Protein AF-A0A1B2EG47-F1 (afdb_monomer_lite)

Radius of gyration: 30.42 Å; chains: 1; bounding box: 50×88×59 Å

Foldseek 3Di:
DDPVVVVVVVVVVVVVVVVVVVVVLVVLLVLLVVLVVVQVVQVVDPPGDSQNCCVPPPVDGPVSNVQSVCSNVVVDPPVNVVVVVVVVVVVVCVVCLQPQDVVRDGDDDDDCVVVVVVVVVVVVVVVVVVVVVVVVVVVDDPVNVVVVVVVCCVVPVPDD

Secondary structure (DSSP, 8-state):
--HHHHHHHHHHHHHHHHHHHHHHHHHHHHHHHHHHHHHHHHHHSTT--HHHHHHHHT---HHHHHHHHHHHTTSS-HHHHHHHHHHHHHHHHHHHHTSPPTT------TTSHHHHHHHHHHHHHHHHHHHHHHHHHHHS-HHHHHHHHHHHHHHH----

pLDDT: mean 78.64, std 13.53, range [44.97, 95.88]

Organism: NCBI:txid1882682

Structure (mmCIF, N/CA/C/O backbone):
data_AF-A0A1B2EG47-F1
#
_entry.id   AF-A0A1B2EG47-F1
#
loop_
_atom_site.group_PDB
_atom_site.id
_atom_site.type_symbol
_atom_site.label_atom_id
_atom_site.label_alt_id
_atom_site.label_comp_id
_atom_site.label_asym_id
_atom_site.label_entity_id
_atom_site.label_seq_id
_atom_site.pdbx_PDB_ins_code
_atom_site.Cartn_x
_atom_site.Cartn_y
_atom_site.Cartn_z
_atom_site.occupancy
_atom_site.B_iso_or_equiv
_atom_site.auth_seq_id
_atom_site.auth_comp_id
_atom_site.auth_asym_id
_atom_site.auth_atom_id
_atom_site.pdbx_PDB_model_num
ATOM 1 N N . MET A 1 1 ? 21.641 -18.338 -28.704 1.00 59.97 1 MET A N 1
ATOM 2 C CA . MET A 1 1 ? 20.737 -17.198 -28.963 1.00 59.97 1 MET A CA 1
ATOM 3 C C . MET A 1 1 ? 21.596 -16.043 -29.471 1.00 59.97 1 MET A C 1
ATOM 5 O O . MET A 1 1 ? 22.591 -15.768 -28.809 1.00 59.97 1 MET A O 1
ATOM 9 N N . PRO A 1 2 ? 21.313 -15.434 -30.635 1.00 81.94 2 PRO A N 1
ATOM 10 C CA . PRO A 1 2 ? 22.068 -14.284 -31.141 1.00 81.94 2 PRO A CA 1
ATOM 11 C C . PRO A 1 2 ? 21.954 -13.071 -30.206 1.00 81.94 2 PRO A C 1
ATOM 13 O O . PRO A 1 2 ? 20.932 -12.904 -29.538 1.00 81.94 2 PRO A O 1
ATOM 16 N N . LEU A 1 3 ? 22.977 -12.210 -30.176 1.00 74.75 3 LEU A N 1
ATOM 17 C CA . LEU A 1 3 ? 23.024 -11.031 -29.294 1.00 74.75 3 LEU A CA 1
ATOM 18 C C . LEU A 1 3 ? 21.819 -10.095 -29.487 1.00 74.75 3 LEU A C 1
ATOM 20 O O . LEU A 1 3 ? 21.262 -9.590 -28.515 1.00 74.75 3 LEU A O 1
ATOM 24 N N . GLU A 1 4 ? 21.363 -9.930 -30.726 1.00 84.81 4 GLU A N 1
ATOM 25 C CA . GLU A 1 4 ? 20.187 -9.122 -31.073 1.00 84.81 4 GLU A CA 1
ATOM 26 C C . GLU A 1 4 ? 18.900 -9.663 -30.431 1.00 84.81 4 GLU A C 1
ATOM 28 O O . GLU A 1 4 ? 18.086 -8.902 -29.905 1.00 84.81 4 GLU A O 1
ATOM 33 N N . GLN A 1 5 ? 18.738 -10.990 -30.398 1.00 80.69 5 GLN A N 1
ATOM 34 C CA . GLN A 1 5 ? 17.578 -11.646 -29.793 1.00 80.69 5 GLN A CA 1
ATOM 35 C C . GLN A 1 5 ? 17.585 -11.503 -28.263 1.00 80.69 5 GLN A C 1
ATOM 37 O O . GLN A 1 5 ? 16.530 -11.285 -27.666 1.00 80.69 5 GLN A O 1
ATOM 42 N N . ILE A 1 6 ? 18.765 -11.557 -27.634 1.00 85.56 6 ILE A N 1
ATOM 43 C CA . ILE A 1 6 ? 18.933 -11.303 -26.194 1.00 85.56 6 ILE A CA 1
ATOM 44 C C . ILE A 1 6 ? 18.554 -9.851 -25.866 1.00 85.56 6 ILE A C 1
ATOM 46 O O . ILE A 1 6 ? 17.789 -9.611 -24.931 1.00 85.56 6 ILE A O 1
ATOM 50 N N . GLY A 1 7 ? 19.021 -8.884 -26.665 1.00 86.38 7 GLY A N 1
ATOM 51 C CA . GLY A 1 7 ? 18.673 -7.469 -26.501 1.00 86.38 7 GLY A CA 1
ATOM 52 C C . GLY A 1 7 ? 17.170 -7.203 -26.643 1.00 86.38 7 GLY A C 1
ATOM 53 O O . GLY A 1 7 ? 16.580 -6.496 -25.822 1.00 86.38 7 GLY A O 1
ATOM 54 N N . ALA A 1 8 ? 16.520 -7.825 -27.632 1.00 88.31 8 ALA A N 1
ATOM 55 C CA . ALA A 1 8 ? 15.075 -7.719 -27.828 1.00 88.31 8 ALA A CA 1
ATOM 56 C C . ALA A 1 8 ? 14.278 -8.305 -26.648 1.00 88.31 8 ALA A C 1
ATOM 58 O O . ALA A 1 8 ? 13.305 -7.694 -26.198 1.00 88.31 8 ALA A O 1
ATOM 59 N N . GLN A 1 9 ? 14.707 -9.452 -26.109 1.00 82.00 9 GLN A N 1
ATOM 60 C CA . GLN A 1 9 ? 14.087 -10.053 -24.926 1.00 82.00 9 GLN A CA 1
ATOM 61 C C . GLN A 1 9 ? 14.264 -9.176 -23.684 1.00 82.00 9 GLN A C 1
ATOM 63 O O . GLN A 1 9 ? 13.281 -8.900 -22.998 1.00 82.00 9 GLN A O 1
ATOM 68 N N . ALA A 1 10 ? 15.475 -8.677 -23.423 1.00 76.38 10 ALA A N 1
ATOM 69 C CA . ALA A 1 10 ? 15.740 -7.783 -22.297 1.00 76.38 10 ALA A CA 1
ATOM 70 C C . ALA A 1 10 ? 14.856 -6.527 -22.354 1.00 76.38 10 ALA A C 1
ATOM 72 O O . ALA A 1 10 ? 14.180 -6.199 -21.380 1.00 76.38 10 ALA A O 1
ATOM 73 N N . ARG A 1 11 ? 14.764 -5.880 -23.524 1.00 88.94 11 ARG A N 1
ATOM 74 C CA . ARG A 1 11 ? 13.877 -4.728 -23.733 1.00 88.94 11 ARG A CA 1
ATOM 75 C C . ARG A 1 11 ? 12.408 -5.077 -23.494 1.00 88.94 11 ARG A C 1
ATOM 77 O O . ARG A 1 11 ? 11.697 -4.303 -22.861 1.00 88.94 11 ARG A O 1
ATOM 84 N N . ALA A 1 12 ? 11.944 -6.230 -23.974 1.00 91.06 12 ALA A N 1
ATOM 85 C CA . ALA A 1 12 ? 10.569 -6.673 -23.749 1.00 91.06 12 ALA A CA 1
ATOM 86 C C . ALA A 1 12 ? 10.270 -6.898 -22.256 1.00 91.06 12 ALA A C 1
ATOM 88 O O . ALA A 1 12 ? 9.174 -6.576 -21.799 1.00 91.06 12 ALA A O 1
ATOM 89 N N . HIS A 1 13 ? 11.235 -7.419 -21.494 1.00 87.69 13 HIS A N 1
ATOM 90 C CA . HIS A 1 13 ? 11.112 -7.565 -20.045 1.00 87.69 13 HIS A CA 1
ATOM 91 C C . HIS A 1 13 ? 11.096 -6.217 -19.318 1.00 87.69 13 HIS A C 1
ATOM 93 O O . HIS A 1 13 ? 10.264 -6.050 -18.430 1.00 87.69 13 HIS A O 1
ATOM 99 N N . ILE A 1 14 ? 11.930 -5.254 -19.727 1.00 86.00 14 ILE A N 1
ATOM 100 C CA . ILE A 1 14 ? 11.922 -3.886 -19.180 1.00 86.00 14 ILE A CA 1
ATOM 101 C C . ILE A 1 14 ? 10.552 -3.237 -19.402 1.00 86.00 14 ILE A C 1
ATOM 103 O O . ILE A 1 14 ? 9.897 -2.869 -18.437 1.00 86.00 14 ILE A O 1
ATOM 107 N N . ILE A 1 15 ? 10.049 -3.232 -20.643 1.00 88.94 15 ILE A N 1
ATOM 108 C CA . ILE A 1 15 ? 8.738 -2.645 -20.976 1.00 88.94 15 ILE A CA 1
ATOM 109 C C . ILE A 1 15 ? 7.609 -3.286 -20.160 1.00 88.94 15 ILE A C 1
ATOM 111 O O . ILE A 1 15 ? 6.713 -2.597 -19.679 1.00 88.94 15 ILE A O 1
ATOM 115 N N . LYS A 1 16 ? 7.627 -4.615 -19.999 1.00 87.94 16 LYS A N 1
ATOM 116 C CA . LYS A 1 16 ? 6.631 -5.313 -19.173 1.00 87.94 16 LYS A CA 1
ATOM 117 C C . LYS A 1 16 ? 6.754 -4.949 -17.693 1.00 87.94 16 LYS A C 1
ATOM 119 O O . LYS A 1 16 ? 5.730 -4.865 -17.019 1.00 87.94 16 LYS A O 1
ATOM 124 N N . GLY A 1 17 ? 7.977 -4.756 -17.200 1.00 82.25 17 GLY A N 1
ATOM 125 C CA . GLY A 1 17 ? 8.250 -4.264 -15.852 1.00 82.25 17 GLY A CA 1
ATOM 126 C C . GLY A 1 17 ? 7.663 -2.871 -15.636 1.00 82.25 17 GLY A C 1
ATOM 127 O O . GLY A 1 17 ? 6.882 -2.690 -14.704 1.00 82.25 17 GLY A O 1
ATOM 128 N N . ASP A 1 18 ? 7.941 -1.943 -16.550 1.00 82.75 18 ASP A N 1
ATOM 129 C CA . ASP A 1 18 ? 7.446 -0.563 -16.502 1.00 82.75 18 ASP A CA 1
ATOM 130 C C . ASP A 1 18 ? 5.910 -0.529 -16.517 1.00 82.75 18 ASP A C 1
ATOM 132 O O . ASP A 1 18 ? 5.278 0.044 -15.634 1.00 82.75 18 ASP A O 1
ATOM 136 N N . GLN A 1 19 ? 5.279 -1.279 -17.427 1.00 85.44 19 GLN A N 1
ATOM 137 C CA . GLN A 1 19 ? 3.816 -1.393 -17.482 1.00 85.44 19 GLN A CA 1
ATOM 138 C C . GLN A 1 19 ? 3.205 -1.978 -16.202 1.00 85.44 19 GLN A C 1
ATOM 140 O O . GLN A 1 19 ? 2.082 -1.631 -15.828 1.00 85.44 19 GLN A O 1
ATOM 145 N N . ALA A 1 20 ? 3.892 -2.916 -15.546 1.00 86.00 20 ALA A N 1
ATOM 146 C CA . ALA A 1 20 ? 3.432 -3.471 -14.279 1.00 86.00 20 ALA A CA 1
ATOM 147 C C . ALA A 1 20 ? 3.551 -2.445 -13.141 1.00 86.00 20 ALA A C 1
ATOM 149 O O . ALA A 1 20 ? 2.673 -2.396 -12.277 1.00 86.00 20 ALA A O 1
ATOM 150 N N . MET A 1 21 ? 4.595 -1.611 -13.157 1.00 78.00 21 MET A N 1
ATOM 151 C CA . MET A 1 21 ? 4.765 -0.508 -12.212 1.00 78.00 21 MET A CA 1
ATOM 152 C C . MET A 1 21 ? 3.673 0.552 -12.384 1.00 78.00 21 MET A C 1
ATOM 154 O O . MET A 1 21 ? 3.023 0.891 -11.394 1.00 78.00 21 MET A O 1
ATOM 158 N N . ASP A 1 22 ? 3.391 0.970 -13.619 1.00 82.31 22 ASP A N 1
ATOM 159 C CA . ASP A 1 22 ? 2.325 1.931 -13.930 1.00 82.31 22 ASP A CA 1
ATOM 160 C C . ASP A 1 22 ? 0.959 1.428 -13.449 1.00 82.31 22 ASP A C 1
ATOM 162 O O . ASP A 1 22 ? 0.197 2.141 -12.793 1.00 82.31 22 ASP A O 1
ATOM 166 N N . LYS A 1 23 ? 0.646 0.154 -13.718 1.00 88.56 23 LYS A N 1
ATOM 167 C CA . LYS A 1 23 ? -0.599 -0.470 -13.246 1.00 88.56 23 LYS A CA 1
ATOM 168 C C . LYS A 1 23 ? -0.675 -0.503 -11.724 1.00 88.56 23 LYS A C 1
ATOM 170 O O . LYS A 1 23 ? -1.733 -0.236 -11.157 1.00 88.56 23 LYS A O 1
ATOM 175 N N . ALA A 1 24 ? 0.428 -0.821 -11.048 1.00 83.94 24 ALA A N 1
ATOM 176 C CA . ALA A 1 24 ? 0.467 -0.816 -9.591 1.00 83.94 24 ALA A CA 1
ATOM 177 C C . ALA A 1 24 ? 0.179 0.586 -9.027 1.00 83.94 24 ALA A C 1
ATOM 179 O O . ALA A 1 24 ? -0.594 0.714 -8.076 1.00 83.94 24 ALA A O 1
ATOM 180 N N . GLU A 1 25 ? 0.740 1.635 -9.630 1.00 84.56 25 GLU A N 1
ATOM 181 C CA . GLU A 1 25 ? 0.458 3.021 -9.252 1.00 84.56 25 GLU A CA 1
ATOM 182 C C . GLU A 1 25 ? -1.014 3.395 -9.475 1.00 84.56 25 GLU A C 1
ATOM 184 O O . GLU A 1 25 ? -1.663 3.905 -8.558 1.00 84.56 25 GLU A O 1
ATOM 189 N N . GLN A 1 26 ? -1.589 3.050 -10.630 1.00 88.81 26 GLN A N 1
ATOM 190 C CA . GLN A 1 26 ? -3.014 3.261 -10.917 1.00 88.81 26 GLN A CA 1
ATOM 191 C C . GLN A 1 26 ? -3.931 2.570 -9.899 1.00 88.81 26 GLN A C 1
ATOM 193 O O . GLN A 1 26 ? -4.950 3.135 -9.484 1.00 88.81 26 GLN A O 1
ATOM 198 N N . HIS A 1 27 ? -3.569 1.365 -9.451 1.00 89.38 27 HIS A N 1
ATOM 199 C CA . HIS A 1 27 ? -4.304 0.671 -8.397 1.00 89.38 27 HIS A CA 1
ATOM 200 C C . HIS A 1 27 ? -4.212 1.397 -7.051 1.00 89.38 27 HIS A C 1
ATOM 202 O O . HIS A 1 27 ? -5.225 1.496 -6.356 1.00 89.38 27 HIS A O 1
ATOM 208 N N . TYR A 1 28 ? -3.053 1.954 -6.687 1.00 90.38 28 TYR A N 1
ATOM 209 C CA . TYR A 1 28 ? -2.924 2.753 -5.464 1.00 90.38 28 TYR A CA 1
ATOM 210 C C . TYR A 1 28 ? -3.714 4.062 -5.527 1.00 90.38 28 TYR A C 1
ATOM 212 O O . TYR A 1 28 ? -4.377 4.405 -4.546 1.00 90.38 28 TYR A O 1
ATOM 220 N N . LEU A 1 29 ? -3.707 4.750 -6.672 1.00 90.31 29 LEU A N 1
ATOM 221 C CA . LEU A 1 29 ? -4.533 5.937 -6.909 1.00 90.31 29 LEU A CA 1
ATOM 222 C C . LEU A 1 29 ? -6.020 5.607 -6.734 1.00 90.31 29 LEU A C 1
ATOM 224 O O . LEU A 1 29 ? -6.715 6.247 -5.946 1.00 90.31 29 LEU A O 1
ATOM 228 N N . SER A 1 30 ? -6.487 4.552 -7.403 1.00 92.88 30 SER A N 1
ATOM 229 C CA . SER A 1 30 ? -7.882 4.105 -7.330 1.00 92.88 30 SER A CA 1
ATOM 230 C C . SER A 1 30 ? -8.277 3.722 -5.902 1.00 92.88 30 SER A C 1
ATOM 232 O O . SER A 1 30 ? -9.305 4.170 -5.398 1.00 92.88 30 SER A O 1
ATOM 234 N N . ALA A 1 31 ? -7.436 2.948 -5.209 1.00 92.38 31 ALA A N 1
ATOM 235 C CA . ALA A 1 31 ? -7.667 2.575 -3.817 1.00 92.38 31 ALA A CA 1
ATOM 236 C C . ALA A 1 31 ? -7.751 3.806 -2.901 1.00 92.38 31 ALA A C 1
ATOM 238 O O . ALA A 1 31 ? -8.639 3.882 -2.054 1.00 92.38 31 ALA A O 1
ATOM 239 N N . GLY A 1 32 ? -6.869 4.792 -3.080 1.00 93.25 32 GLY A N 1
ATOM 240 C CA . GLY A 1 32 ? -6.900 6.038 -2.319 1.00 93.25 32 GLY A CA 1
ATOM 241 C C . GLY A 1 32 ? -8.171 6.862 -2.549 1.00 93.25 32 GLY A C 1
ATOM 242 O O . GLY A 1 32 ? -8.714 7.409 -1.587 1.00 93.25 32 GLY A O 1
ATOM 243 N N . LEU A 1 33 ? -8.683 6.905 -3.785 1.00 93.94 33 LEU A N 1
ATOM 244 C CA . LEU A 1 33 ? -9.955 7.559 -4.115 1.00 93.94 33 LEU A CA 1
ATOM 245 C C . LEU A 1 33 ? -11.143 6.867 -3.434 1.00 93.94 33 LEU A C 1
ATOM 247 O O . LEU A 1 33 ? -11.928 7.536 -2.760 1.00 93.94 33 LEU A O 1
ATOM 251 N N . TYR A 1 34 ? -11.229 5.537 -3.521 1.00 95.88 34 TYR A N 1
ATOM 252 C CA . TYR A 1 34 ? -12.285 4.778 -2.842 1.00 95.88 34 TYR A CA 1
ATOM 253 C C . TYR A 1 34 ? -12.229 4.936 -1.322 1.00 95.88 34 TYR A C 1
ATOM 255 O O . TYR A 1 34 ? -13.261 5.092 -0.671 1.00 95.88 34 TYR A O 1
ATOM 263 N N . LEU A 1 35 ? -11.028 4.940 -0.741 1.00 94.69 35 LEU A N 1
ATOM 264 C CA . LEU A 1 35 ? -10.855 5.163 0.691 1.00 94.69 35 LEU A CA 1
ATOM 265 C C . LEU A 1 35 ? -11.317 6.565 1.101 1.00 94.69 35 LEU A C 1
ATOM 267 O O . LEU A 1 35 ? -11.939 6.706 2.153 1.00 94.69 35 LEU A O 1
ATOM 271 N N . LYS A 1 36 ? -11.035 7.596 0.296 1.00 94.00 36 LYS A N 1
ATOM 272 C CA . LYS A 1 36 ? -11.488 8.970 0.555 1.00 94.00 36 LYS A CA 1
ATOM 273 C C . LYS A 1 36 ? -13.015 9.055 0.566 1.00 94.00 36 LYS A C 1
ATOM 275 O O . LYS A 1 36 ? -13.585 9.583 1.517 1.00 94.00 36 LYS A O 1
ATOM 280 N N . GLU A 1 37 ? -13.670 8.473 -0.436 1.00 93.62 37 GLU A N 1
ATOM 281 C CA . GLU A 1 37 ? -15.134 8.412 -0.501 1.00 93.62 37 GLU A CA 1
ATOM 282 C C . GLU A 1 37 ? -15.723 7.633 0.690 1.00 93.62 37 GLU A C 1
ATOM 284 O O . GLU A 1 37 ? -16.694 8.065 1.319 1.00 93.62 37 GLU A O 1
ATOM 289 N N . ALA A 1 38 ? -15.113 6.501 1.053 1.00 93.12 38 ALA A N 1
ATOM 290 C CA . ALA A 1 38 ? -15.529 5.714 2.208 1.00 93.12 38 ALA A CA 1
ATOM 291 C C . ALA A 1 38 ? -15.386 6.500 3.518 1.00 93.12 38 ALA A C 1
ATOM 293 O O . ALA A 1 38 ? -16.288 6.457 4.352 1.00 93.12 38 ALA A O 1
ATOM 294 N N . LEU A 1 39 ? -14.298 7.256 3.694 1.00 92.94 39 LEU A N 1
ATOM 295 C CA . LEU A 1 39 ? -14.085 8.089 4.877 1.00 92.94 39 LEU A CA 1
ATOM 296 C C . LEU A 1 39 ? -15.191 9.144 5.023 1.00 92.94 39 LEU A C 1
ATOM 298 O O . LEU A 1 39 ? -15.720 9.325 6.122 1.00 92.94 39 LEU A O 1
ATOM 302 N N . GLU A 1 40 ? -15.582 9.796 3.927 1.00 92.31 40 GLU A N 1
ATOM 303 C CA . GLU A 1 40 ? -16.693 10.752 3.920 1.00 92.31 40 GLU A CA 1
ATOM 304 C C . GLU A 1 40 ? -18.012 10.086 4.342 1.00 92.31 40 GLU A C 1
ATOM 306 O O . GLU A 1 40 ? -18.711 10.601 5.218 1.00 92.31 40 GLU A O 1
ATOM 311 N N . LYS A 1 41 ? -18.331 8.903 3.806 1.00 92.50 41 LYS A N 1
ATOM 312 C CA . LYS A 1 41 ? -19.541 8.149 4.188 1.00 92.50 41 LYS A CA 1
ATOM 313 C C . LYS A 1 41 ? -19.511 7.691 5.648 1.00 92.50 41 LYS A C 1
ATOM 315 O O . LYS A 1 41 ? -20.504 7.844 6.362 1.00 92.50 41 LYS A O 1
ATOM 320 N N . VAL A 1 42 ? -18.372 7.185 6.122 1.00 91.00 42 VAL A N 1
ATOM 321 C CA . VAL A 1 42 ? -18.194 6.745 7.514 1.00 91.00 42 VAL A CA 1
ATOM 322 C C . VAL A 1 42 ? -18.358 7.920 8.474 1.00 91.00 42 VAL A C 1
ATOM 324 O O . VAL A 1 42 ? -19.081 7.791 9.454 1.00 91.00 42 VAL A O 1
ATOM 327 N N . SER A 1 43 ? -17.792 9.092 8.167 1.00 91.12 43 SER A N 1
ATOM 328 C CA . SER A 1 43 ? -17.935 10.290 9.014 1.00 91.12 43 SER A CA 1
ATOM 329 C C . SER A 1 43 ? -19.383 10.772 9.186 1.00 91.12 43 SER A C 1
ATOM 331 O O . SER A 1 43 ? -19.704 11.417 10.182 1.00 91.12 43 SER A O 1
ATOM 333 N N . ARG A 1 44 ? -20.269 10.433 8.241 1.00 93.94 44 ARG A N 1
ATOM 334 C CA . ARG A 1 44 ? -21.709 10.732 8.298 1.00 93.94 44 ARG A CA 1
ATOM 335 C C . ARG A 1 44 ? -22.524 9.620 8.965 1.00 93.94 44 ARG A C 1
ATOM 337 O O . ARG A 1 44 ? -23.691 9.827 9.290 1.00 93.94 44 ARG A O 1
ATOM 344 N N . THR A 1 45 ? -21.928 8.449 9.173 1.00 90.69 45 THR A N 1
ATOM 345 C CA . THR A 1 45 ? -22.591 7.278 9.747 1.00 90.69 45 THR A CA 1
ATOM 346 C C . THR A 1 45 ? -22.426 7.286 11.264 1.00 90.69 45 THR A C 1
ATOM 348 O O . THR A 1 45 ? -21.325 7.127 11.791 1.00 90.69 45 THR A O 1
ATOM 351 N N . LYS A 1 46 ? -23.528 7.462 12.000 1.00 93.69 46 LYS A N 1
ATOM 352 C CA . LYS A 1 46 ? -23.494 7.455 13.470 1.00 93.69 46 LYS A CA 1
ATOM 353 C C . LYS A 1 46 ? -23.061 6.083 13.995 1.00 93.69 46 LYS A C 1
ATOM 355 O O . LYS A 1 46 ? -23.557 5.058 13.543 1.00 93.69 46 LYS A O 1
ATOM 360 N N . GLY A 1 47 ? -22.162 6.080 14.979 1.00 91.88 47 GLY A N 1
ATOM 361 C CA . GLY A 1 47 ? -21.705 4.863 15.660 1.00 91.88 47 GLY A CA 1
ATOM 362 C C . GLY A 1 47 ? -20.625 4.064 14.924 1.00 91.88 47 GLY A C 1
ATOM 363 O O . GLY A 1 47 ? -20.118 3.095 15.482 1.00 91.88 47 GLY A O 1
ATOM 364 N N . LEU A 1 48 ? -20.221 4.472 13.717 1.00 91.81 48 LEU A N 1
ATOM 365 C CA . LEU A 1 48 ? -19.171 3.801 12.956 1.00 91.81 48 LEU A CA 1
ATOM 366 C C . LEU A 1 48 ? -17.893 4.645 12.943 1.00 91.81 48 LEU A C 1
ATOM 368 O O . LEU A 1 48 ? -17.870 5.760 12.429 1.00 91.81 48 LEU A O 1
ATOM 372 N N . SER A 1 49 ? -16.807 4.108 13.501 1.00 94.31 49 SER A N 1
ATOM 373 C CA . SER A 1 49 ? -15.500 4.769 13.454 1.00 94.31 49 SER A CA 1
ATOM 374 C C . SER A 1 49 ? -14.700 4.338 12.224 1.00 94.31 49 SER A C 1
ATOM 376 O O . SER A 1 49 ? -14.795 3.196 11.771 1.00 94.31 49 SER A O 1
ATOM 378 N N . TRP A 1 50 ? -13.852 5.235 11.712 1.00 91.44 50 TRP A N 1
ATOM 379 C CA . TRP A 1 50 ? -12.968 4.932 10.582 1.00 91.44 50 TRP A CA 1
ATOM 380 C C . TRP A 1 50 ? -12.069 3.702 10.815 1.00 91.44 50 TRP A C 1
ATOM 382 O O . TRP A 1 50 ? -12.042 2.828 9.949 1.00 91.44 50 TRP A O 1
ATOM 392 N N . PRO A 1 51 ? -11.392 3.545 11.975 1.00 93.06 51 PRO A N 1
ATOM 393 C CA . PRO A 1 51 ? -10.606 2.340 12.242 1.00 93.06 51 PRO A CA 1
ATOM 394 C C . PRO A 1 51 ? -11.444 1.056 12.274 1.00 93.06 51 PRO A C 1
ATOM 396 O O . PRO A 1 51 ? -10.983 0.031 11.781 1.00 93.06 51 PRO A O 1
ATOM 399 N N . ALA A 1 52 ? -12.667 1.107 12.817 1.00 89.81 52 ALA A N 1
ATOM 400 C CA . ALA A 1 52 ? -13.556 -0.054 12.849 1.00 89.81 52 ALA A CA 1
ATOM 401 C C . ALA A 1 52 ? -13.993 -0.465 11.437 1.00 89.81 52 ALA A C 1
ATOM 403 O O . ALA A 1 52 ? -13.932 -1.644 11.095 1.00 89.81 52 ALA A O 1
ATOM 404 N N . TRP A 1 53 ? -14.356 0.504 10.591 1.00 94.38 53 TRP A N 1
ATOM 405 C CA . TRP A 1 53 ? -14.716 0.230 9.202 1.00 94.38 53 TRP A CA 1
ATOM 406 C C . TRP A 1 53 ? -13.543 -0.362 8.409 1.00 94.38 53 TRP A C 1
ATOM 408 O O . TRP A 1 53 ? -13.723 -1.359 7.710 1.00 94.38 53 TRP A O 1
ATOM 418 N N . LEU A 1 54 ? -12.336 0.195 8.563 1.00 92.19 54 LEU A N 1
ATOM 419 C CA . LEU A 1 54 ? -11.127 -0.318 7.912 1.00 92.19 54 LEU A CA 1
ATOM 420 C C . LEU A 1 54 ? -10.824 -1.767 8.300 1.00 92.19 54 LEU A C 1
ATOM 422 O O . LEU A 1 54 ? -10.539 -2.581 7.423 1.00 92.19 54 LEU A O 1
ATOM 426 N N . ALA A 1 55 ? -10.898 -2.086 9.594 1.00 88.62 55 ALA A N 1
ATOM 427 C CA . ALA A 1 55 ? -10.638 -3.432 10.096 1.00 88.62 55 ALA A CA 1
ATOM 428 C C . ALA A 1 55 ? -11.644 -4.459 9.556 1.00 88.62 55 ALA A C 1
ATOM 430 O O . ALA A 1 55 ? -11.266 -5.591 9.283 1.00 88.62 55 ALA A O 1
ATOM 431 N N . GLN A 1 56 ? -12.906 -4.059 9.379 1.00 88.19 56 GLN A N 1
ATOM 432 C CA . GLN A 1 56 ? -13.971 -4.944 8.905 1.00 88.19 56 GLN A CA 1
ATOM 433 C C . GLN A 1 56 ? -13.982 -5.132 7.380 1.00 88.19 56 GLN A C 1
ATOM 435 O O . GLN A 1 56 ? -14.326 -6.213 6.917 1.00 88.19 56 GLN A O 1
ATOM 440 N N . ASN A 1 57 ? -13.636 -4.099 6.600 1.00 90.75 57 ASN A N 1
ATOM 441 C CA . ASN A 1 57 ? -13.883 -4.087 5.148 1.00 90.75 57 ASN A CA 1
ATOM 442 C C . ASN A 1 57 ? -12.616 -4.164 4.287 1.00 90.75 57 ASN A C 1
ATOM 444 O O . ASN A 1 57 ? -12.690 -4.589 3.138 1.00 90.75 57 ASN A O 1
ATOM 448 N N . VAL A 1 58 ? -11.467 -3.710 4.798 1.00 88.12 58 VAL A N 1
ATOM 449 C CA . VAL A 1 58 ? -10.247 -3.524 3.985 1.00 88.12 58 VAL A CA 1
ATOM 450 C C . VAL A 1 58 ? -9.022 -4.204 4.609 1.00 88.12 58 VAL A C 1
ATOM 452 O O . VAL A 1 58 ? -8.036 -4.443 3.918 1.00 88.12 58 VAL A O 1
ATOM 455 N N . SER A 1 59 ? -9.066 -4.540 5.903 1.00 91.75 59 SER A N 1
ATOM 456 C CA . SER A 1 59 ? -7.972 -5.188 6.644 1.00 91.75 59 SER A CA 1
ATOM 457 C C . SER A 1 59 ? -6.647 -4.413 6.594 1.00 91.75 59 SER A C 1
ATOM 459 O O . SER A 1 59 ? -5.564 -4.997 6.585 1.00 91.75 59 SER A O 1
ATOM 461 N N . ILE A 1 60 ? -6.719 -3.076 6.585 1.00 90.31 60 ILE A N 1
ATOM 462 C CA . ILE A 1 60 ? -5.547 -2.189 6.639 1.00 90.31 60 ILE A CA 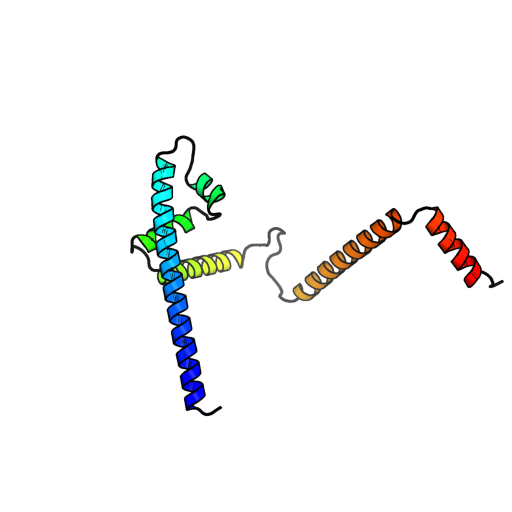1
ATOM 463 C C . ILE A 1 60 ? -5.585 -1.272 7.859 1.00 90.31 60 ILE A C 1
ATOM 465 O O . ILE A 1 60 ? -6.640 -0.880 8.353 1.00 90.31 60 ILE A O 1
ATOM 469 N N . GLY A 1 61 ? -4.402 -0.874 8.326 1.00 90.62 61 GLY A N 1
ATOM 470 C CA . GLY A 1 61 ? -4.274 0.099 9.406 1.00 90.62 61 GLY A CA 1
ATOM 471 C C . GLY A 1 61 ? -4.574 1.537 8.967 1.00 90.62 61 GLY A C 1
ATOM 472 O O . GLY A 1 61 ? -4.434 1.907 7.798 1.00 90.62 61 GLY A O 1
ATOM 473 N N . LYS A 1 62 ? -4.887 2.391 9.950 1.00 93.88 62 LYS A N 1
ATOM 474 C CA . LYS A 1 62 ? -5.158 3.828 9.763 1.00 93.88 62 LYS A CA 1
ATOM 475 C C . LYS A 1 62 ? -4.050 4.539 8.972 1.00 93.88 62 LYS A C 1
ATOM 477 O O . LYS A 1 62 ? -4.344 5.243 8.011 1.00 93.88 62 LYS A O 1
ATOM 482 N N . SER A 1 63 ? -2.783 4.325 9.335 1.00 91.12 63 SER A N 1
ATOM 483 C CA . SER A 1 63 ? -1.634 4.952 8.660 1.00 91.12 63 SER A CA 1
ATOM 484 C C . SER A 1 63 ? -1.585 4.601 7.171 1.00 91.12 63 SER A C 1
ATOM 486 O O . SER A 1 63 ? -1.504 5.502 6.340 1.00 91.12 63 SER A O 1
ATOM 488 N N . ARG A 1 64 ? -1.759 3.317 6.831 1.00 90.94 64 ARG A N 1
ATOM 489 C CA . ARG A 1 64 ? -1.767 2.857 5.440 1.00 90.94 64 ARG A CA 1
ATOM 490 C C . ARG A 1 64 ? -2.906 3.477 4.634 1.00 90.94 64 ARG A C 1
ATOM 492 O O . ARG A 1 64 ? -2.701 3.859 3.488 1.00 90.94 64 ARG A O 1
ATOM 499 N N . SER A 1 65 ? -4.085 3.619 5.241 1.00 93.12 65 SER A N 1
ATOM 500 C CA . SER A 1 65 ? -5.230 4.242 4.570 1.00 93.12 65 SER A CA 1
ATOM 501 C C . SER A 1 65 ? -4.952 5.696 4.161 1.00 93.12 65 SER A C 1
ATOM 503 O O . SER A 1 65 ? -5.243 6.077 3.030 1.00 93.12 65 SER A O 1
ATOM 505 N N . TYR A 1 66 ? -4.318 6.490 5.031 1.00 93.38 66 TYR A N 1
ATOM 506 C CA . TYR A 1 66 ? -3.997 7.886 4.722 1.00 93.38 66 TYR A CA 1
ATOM 507 C C . TYR A 1 66 ? -2.848 8.033 3.729 1.00 93.38 66 TYR A C 1
ATOM 509 O O . TYR A 1 66 ? -2.865 8.969 2.938 1.00 93.38 66 TYR A O 1
ATOM 517 N N . GLU A 1 67 ? -1.876 7.118 3.726 1.00 91.81 67 GLU A N 1
ATOM 518 C CA . GLU A 1 67 ? -0.833 7.092 2.693 1.00 91.81 67 GLU A CA 1
ATOM 519 C C . GLU A 1 67 ? -1.433 6.911 1.297 1.00 91.81 67 GLU A C 1
ATOM 521 O O . GLU A 1 67 ? -1.096 7.659 0.384 1.00 91.81 67 GLU A O 1
ATOM 526 N N . LEU A 1 68 ? -2.368 5.969 1.143 1.00 93.19 68 LEU A N 1
ATOM 527 C CA . LEU A 1 68 ? -3.047 5.728 -0.132 1.00 93.19 68 LEU A CA 1
ATOM 528 C C . LEU A 1 68 ? -3.889 6.935 -0.563 1.00 93.19 68 LEU A C 1
ATOM 530 O O . LEU A 1 68 ? -3.839 7.341 -1.721 1.00 93.19 68 LEU A O 1
ATOM 534 N N . MET A 1 69 ? -4.606 7.572 0.369 1.00 94.31 69 MET A N 1
ATOM 535 C CA . MET A 1 69 ? -5.307 8.829 0.081 1.00 94.31 69 MET A CA 1
ATOM 536 C C . MET A 1 69 ? -4.342 9.964 -0.298 1.00 94.31 69 MET A C 1
ATOM 538 O O . MET A 1 69 ? -4.686 10.804 -1.126 1.00 94.31 69 MET A O 1
ATOM 542 N N . ALA A 1 70 ? -3.151 10.035 0.302 1.00 92.31 70 ALA A N 1
ATOM 543 C CA . ALA A 1 70 ? -2.153 11.049 -0.037 1.00 92.31 70 ALA A CA 1
ATOM 544 C C . ALA A 1 70 ? -1.621 10.862 -1.465 1.00 92.31 70 ALA A C 1
ATOM 546 O O . ALA A 1 70 ? -1.478 11.858 -2.173 1.00 92.31 70 ALA A O 1
ATOM 547 N N . ILE A 1 71 ? -1.431 9.608 -1.895 1.00 90.69 71 ILE A N 1
ATOM 548 C CA . ILE A 1 71 ? -1.087 9.258 -3.281 1.00 90.69 71 ILE A CA 1
ATOM 549 C C . ILE A 1 71 ? -2.197 9.694 -4.238 1.00 90.69 71 ILE A C 1
ATOM 551 O O . ILE A 1 71 ? -1.939 10.427 -5.187 1.00 90.69 71 ILE A O 1
ATOM 555 N N . ALA A 1 72 ? -3.454 9.362 -3.931 1.00 90.88 72 ALA A N 1
ATOM 556 C CA . ALA A 1 72 ? -4.602 9.781 -4.738 1.00 90.88 72 ALA A CA 1
ATOM 557 C C . ALA A 1 72 ? -4.765 11.307 -4.857 1.00 90.88 72 ALA A C 1
ATOM 559 O O . ALA A 1 72 ? -5.229 11.795 -5.882 1.00 90.88 72 ALA A O 1
ATOM 560 N N . ASN A 1 73 ? -4.388 12.074 -3.829 1.00 88.12 73 ASN A N 1
ATOM 561 C CA . ASN A 1 73 ? -4.445 13.540 -3.864 1.00 88.12 73 ASN A CA 1
ATOM 562 C C . ASN A 1 73 ? -3.157 14.187 -4.424 1.00 88.12 73 ASN A C 1
ATOM 564 O O . ASN A 1 73 ? -3.019 15.404 -4.325 1.00 88.12 73 ASN A O 1
ATOM 568 N N . GLY A 1 74 ? -2.198 13.406 -4.942 1.00 86.81 74 GLY A N 1
ATOM 569 C CA . GLY A 1 74 ? -0.935 13.912 -5.495 1.00 86.81 74 GLY A CA 1
ATOM 570 C C . GLY A 1 74 ? 0.015 14.532 -4.463 1.00 86.81 74 GLY A C 1
ATOM 571 O O . GLY A 1 74 ? 0.950 15.234 -4.826 1.00 86.81 74 GLY A O 1
ATOM 572 N N . ARG A 1 75 ? -0.222 14.301 -3.165 1.00 87.88 75 ARG A N 1
ATOM 573 C CA . ARG A 1 75 ? 0.627 14.812 -2.072 1.00 87.88 75 ARG A CA 1
ATOM 574 C C . ARG A 1 75 ? 1.834 13.924 -1.789 1.00 87.88 75 ARG A C 1
ATOM 576 O O . ARG A 1 75 ? 2.678 14.307 -0.987 1.00 87.88 75 ARG A O 1
ATOM 583 N N . LYS A 1 76 ? 1.843 12.715 -2.349 1.00 84.94 76 LYS A N 1
ATOM 584 C CA . LYS A 1 76 ? 2.885 11.715 -2.150 1.00 84.94 76 LYS A CA 1
ATOM 585 C C . LYS A 1 76 ? 2.978 10.813 -3.372 1.00 84.94 76 LYS A C 1
ATOM 587 O O . LYS A 1 76 ? 1.941 10.415 -3.892 1.00 84.94 76 LYS A O 1
ATOM 592 N N . THR A 1 77 ? 4.174 10.445 -3.803 1.00 85.00 77 THR A N 1
ATOM 593 C CA . THR A 1 77 ? 4.365 9.472 -4.886 1.00 85.00 77 THR A CA 1
ATOM 594 C C . THR A 1 77 ? 4.445 8.042 -4.344 1.00 85.00 77 THR A C 1
ATOM 596 O O . THR A 1 77 ? 4.704 7.797 -3.157 1.00 85.00 77 THR A O 1
ATOM 599 N N . ALA A 1 78 ? 4.231 7.051 -5.215 1.00 78.69 78 ALA A N 1
ATOM 600 C CA . ALA A 1 78 ? 4.417 5.647 -4.849 1.00 78.69 78 ALA A CA 1
ATOM 601 C C . ALA A 1 78 ? 5.875 5.338 -4.449 1.00 78.69 78 ALA A C 1
ATOM 603 O O . ALA A 1 78 ? 6.117 4.464 -3.610 1.00 78.69 78 ALA A O 1
ATOM 604 N N . GLU A 1 79 ? 6.840 6.063 -5.015 1.00 82.00 79 GLU A N 1
ATOM 605 C CA . GLU A 1 79 ? 8.264 5.944 -4.694 1.00 82.00 79 GLU A CA 1
ATOM 606 C C . GLU A 1 79 ? 8.581 6.485 -3.299 1.00 82.00 79 GLU A C 1
ATOM 608 O O . GLU A 1 79 ? 9.186 5.777 -2.494 1.00 82.00 79 GLU A O 1
ATOM 613 N N . GLU A 1 80 ? 8.083 7.675 -2.959 1.00 82.62 80 GLU A N 1
ATOM 614 C CA . GLU A 1 80 ? 8.229 8.263 -1.620 1.00 82.62 80 GLU A CA 1
ATOM 615 C C . GLU A 1 80 ? 7.617 7.361 -0.541 1.00 82.62 80 GLU A C 1
ATOM 617 O O . GLU A 1 80 ? 8.170 7.178 0.542 1.00 82.62 80 GLU A O 1
ATOM 622 N N . MET A 1 81 ? 6.477 6.733 -0.838 1.00 81.75 81 MET A N 1
ATOM 623 C CA . MET A 1 81 ? 5.859 5.752 0.053 1.00 81.75 81 MET A CA 1
ATOM 624 C C . MET A 1 81 ? 6.754 4.523 0.280 1.00 81.75 81 MET A C 1
ATOM 626 O O . MET A 1 81 ? 6.847 4.042 1.413 1.00 81.75 81 MET A O 1
ATOM 630 N N . LYS A 1 82 ? 7.405 4.001 -0.768 1.00 80.06 82 LYS A N 1
ATOM 631 C CA . LYS A 1 82 ? 8.341 2.871 -0.647 1.00 80.06 82 LYS A CA 1
ATOM 632 C C . LYS A 1 82 ? 9.584 3.264 0.151 1.00 80.06 82 LYS A C 1
ATOM 634 O O . LYS A 1 82 ? 10.002 2.490 1.011 1.00 80.06 82 LYS A O 1
ATOM 639 N N . ALA A 1 83 ? 10.133 4.453 -0.096 1.00 84.62 83 ALA A N 1
ATOM 640 C CA . ALA A 1 83 ? 11.282 4.980 0.634 1.00 84.62 83 ALA A CA 1
ATOM 641 C C . ALA A 1 83 ? 10.980 5.109 2.137 1.00 84.62 83 ALA A C 1
ATOM 643 O O . ALA A 1 83 ? 11.732 4.595 2.966 1.00 84.62 83 ALA A O 1
ATOM 644 N N . ASP A 1 84 ? 9.826 5.675 2.494 1.00 80.62 84 ASP A N 1
ATOM 645 C CA . ASP A 1 84 ? 9.379 5.776 3.886 1.00 80.62 84 ASP A CA 1
ATOM 646 C C . ASP A 1 84 ? 9.189 4.409 4.546 1.00 80.62 84 ASP A C 1
ATOM 648 O O . ASP A 1 84 ? 9.564 4.208 5.703 1.00 80.62 84 ASP A O 1
ATOM 652 N N . ALA A 1 85 ? 8.596 3.451 3.830 1.00 81.25 85 ALA A N 1
ATOM 653 C CA . ALA A 1 85 ? 8.417 2.098 4.344 1.00 81.25 85 ALA A CA 1
ATOM 654 C C . ALA A 1 85 ? 9.771 1.417 4.599 1.00 81.25 85 ALA A C 1
ATOM 656 O O . ALA A 1 85 ? 9.960 0.797 5.649 1.00 81.25 85 ALA A O 1
ATOM 657 N N . ALA A 1 86 ? 10.728 1.583 3.682 1.00 83.00 86 ALA A N 1
ATOM 658 C CA . ALA A 1 86 ? 12.086 1.079 3.839 1.00 83.00 86 ALA A CA 1
ATOM 659 C C . ALA A 1 86 ? 12.793 1.718 5.045 1.00 83.00 86 ALA A C 1
ATOM 661 O O . ALA A 1 86 ? 13.377 0.995 5.852 1.00 83.00 86 ALA A O 1
ATOM 662 N N . ALA A 1 87 ? 12.669 3.038 5.223 1.00 85.94 87 ALA A N 1
ATOM 663 C CA . ALA A 1 87 ? 13.235 3.767 6.358 1.00 85.94 87 ALA A CA 1
ATOM 664 C C . ALA A 1 87 ? 12.625 3.334 7.703 1.00 85.94 87 ALA A C 1
ATOM 666 O O . ALA A 1 87 ? 13.330 3.146 8.692 1.00 85.94 87 ALA A O 1
ATOM 667 N N . ARG A 1 88 ? 11.307 3.106 7.759 1.00 82.62 88 ARG A N 1
ATOM 668 C CA . ARG A 1 88 ? 10.661 2.570 8.970 1.00 82.62 88 ARG A CA 1
ATOM 669 C C . ARG A 1 88 ? 11.138 1.160 9.279 1.00 82.62 88 ARG A C 1
ATOM 671 O O . ARG A 1 88 ? 11.375 0.842 10.442 1.00 82.62 88 ARG A O 1
ATOM 678 N N . GLN A 1 89 ? 11.285 0.317 8.259 1.00 83.44 89 GLN A N 1
ATOM 679 C CA . GLN A 1 89 ? 11.753 -1.050 8.443 1.00 83.44 89 GLN A CA 1
ATOM 680 C C . GLN A 1 89 ? 13.217 -1.087 8.892 1.00 83.44 89 GLN A C 1
ATOM 682 O O . GLN A 1 89 ? 13.556 -1.891 9.762 1.00 83.44 89 GLN A O 1
ATOM 687 N N . SER A 1 90 ? 14.081 -0.230 8.340 1.00 84.25 90 SER A N 1
ATOM 688 C CA . SER A 1 90 ? 15.477 -0.125 8.772 1.00 84.25 90 SER A CA 1
ATOM 689 C C . SER A 1 90 ? 15.570 0.371 10.214 1.00 84.25 90 SER A C 1
ATOM 691 O O . SER A 1 90 ? 16.203 -0.300 11.025 1.00 84.25 90 SER A O 1
ATOM 693 N N . ALA A 1 91 ? 14.847 1.436 10.571 1.00 84.81 91 ALA A N 1
ATOM 694 C CA . ALA A 1 91 ? 14.798 1.958 11.936 1.00 84.81 91 ALA A CA 1
ATOM 6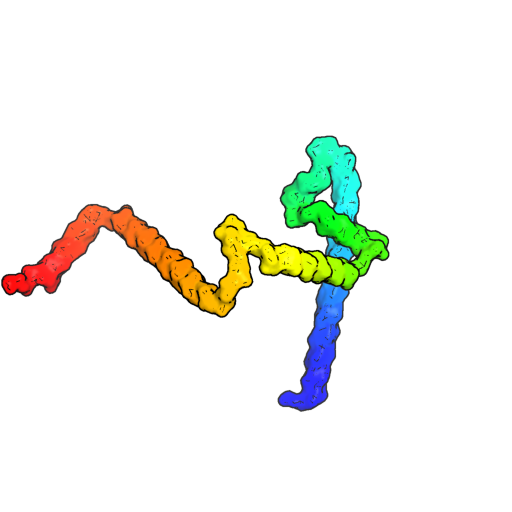95 C C . ALA A 1 91 ? 14.230 0.932 12.931 1.00 84.81 91 ALA A C 1
ATOM 697 O O . ALA A 1 91 ? 14.735 0.775 14.041 1.00 84.81 91 ALA A O 1
ATOM 698 N N . HIS A 1 92 ? 13.194 0.184 12.539 1.00 84.44 92 HIS A N 1
ATOM 699 C CA . HIS A 1 92 ? 12.637 -0.890 13.359 1.00 84.44 92 HIS A CA 1
ATOM 700 C C . HIS A 1 92 ? 13.642 -2.029 13.567 1.00 84.44 92 HIS A C 1
ATOM 702 O O . HIS A 1 92 ? 13.792 -2.520 14.685 1.00 84.44 92 HIS A O 1
ATOM 708 N N . ARG A 1 93 ? 14.356 -2.437 12.509 1.00 83.75 93 ARG A N 1
ATOM 709 C CA . ARG A 1 93 ? 15.430 -3.436 12.601 1.00 83.75 93 ARG A CA 1
ATOM 710 C C . ARG A 1 93 ? 16.542 -2.953 13.519 1.00 83.75 93 ARG A C 1
ATOM 712 O O . ARG A 1 93 ? 16.943 -3.698 14.400 1.00 83.75 93 ARG A O 1
ATOM 719 N N . GLU A 1 94 ? 17.002 -1.720 13.350 1.00 82.44 94 GLU A N 1
ATOM 720 C CA . GLU A 1 94 ? 18.041 -1.119 14.184 1.00 82.44 94 GLU A CA 1
ATOM 721 C C . GLU A 1 94 ? 17.625 -1.060 15.656 1.00 82.44 94 GLU A C 1
ATOM 723 O O . GLU A 1 94 ? 18.352 -1.546 16.519 1.00 82.44 94 GLU A O 1
ATOM 728 N N . LYS A 1 95 ? 16.402 -0.599 15.941 1.00 80.62 95 LYS A N 1
ATOM 729 C CA . LYS A 1 95 ? 15.841 -0.590 17.297 1.00 80.62 95 LYS A CA 1
ATOM 730 C C . LYS A 1 95 ? 15.749 -1.988 17.911 1.00 80.62 95 LYS A C 1
ATOM 732 O O . LYS A 1 95 ? 15.883 -2.126 19.125 1.00 80.62 95 LYS A O 1
ATOM 737 N N . ASN A 1 96 ? 15.497 -3.013 17.101 1.00 80.00 96 ASN A N 1
ATOM 738 C CA . ASN A 1 96 ? 15.360 -4.384 17.582 1.00 80.00 96 ASN A CA 1
ATOM 739 C C . ASN A 1 96 ? 16.676 -5.169 17.626 1.00 80.00 96 ASN A C 1
ATOM 741 O O . ASN A 1 96 ? 16.692 -6.202 18.283 1.00 80.00 96 ASN A O 1
ATOM 745 N N . LYS A 1 97 ? 17.773 -4.696 17.013 1.00 76.25 97 LYS A N 1
ATOM 746 C CA . LYS A 1 97 ? 19.083 -5.379 17.072 1.00 76.25 97 LYS A CA 1
ATOM 747 C C . LYS A 1 97 ? 19.558 -5.625 18.506 1.00 76.25 97 LYS A C 1
ATOM 749 O O . LYS A 1 97 ? 20.120 -6.674 18.781 1.00 76.25 97 LYS A O 1
ATOM 754 N N . ASN A 1 98 ? 19.280 -4.686 19.411 1.00 67.31 98 ASN A N 1
ATOM 755 C CA . ASN A 1 98 ? 19.725 -4.747 20.806 1.00 67.31 98 ASN A CA 1
ATOM 756 C C . ASN A 1 98 ? 18.583 -5.033 21.791 1.00 67.31 98 ASN A C 1
ATOM 758 O O . ASN A 1 98 ? 18.750 -4.863 22.998 1.00 67.31 98 ASN A O 1
ATOM 762 N N . ARG A 1 99 ? 17.398 -5.421 21.303 1.00 65.06 99 ARG A N 1
ATOM 763 C CA . ARG A 1 99 ? 16.291 -5.802 22.181 1.00 65.06 99 ARG A CA 1
ATOM 764 C C . ARG A 1 99 ? 16.382 -7.298 22.465 1.00 65.06 99 ARG A C 1
ATOM 766 O O . ARG A 1 99 ? 16.398 -8.066 21.504 1.00 65.06 99 ARG A O 1
ATOM 773 N N . PRO A 1 100 ? 16.394 -7.720 23.742 1.00 62.12 100 PRO A N 1
ATOM 774 C CA . PRO A 1 100 ? 16.233 -9.125 24.067 1.00 62.12 100 PRO A CA 1
ATOM 775 C C . PRO A 1 100 ? 14.951 -9.635 23.410 1.00 62.12 100 PRO A C 1
ATOM 777 O O . PRO A 1 100 ? 13.943 -8.918 23.368 1.00 62.12 100 PRO A O 1
ATOM 780 N N . SER A 1 101 ? 14.976 -10.866 22.898 1.00 61.28 101 SER A N 1
ATOM 781 C CA . SER A 1 101 ? 13.744 -11.535 22.470 1.00 61.28 101 SER A CA 1
ATOM 782 C C . SER A 1 101 ? 12.723 -11.525 23.618 1.00 61.28 101 SER A C 1
ATOM 784 O O . SER A 1 101 ? 13.078 -11.316 24.779 1.00 61.28 101 SER A O 1
ATOM 786 N N . ARG A 1 102 ? 11.442 -11.796 23.341 1.00 59.38 102 ARG A N 1
ATOM 787 C CA . ARG A 1 102 ? 10.386 -11.866 24.374 1.00 59.38 102 ARG A CA 1
ATOM 788 C C . ARG A 1 102 ? 10.711 -12.858 25.512 1.00 59.38 102 ARG A C 1
ATOM 790 O O . ARG A 1 102 ? 10.090 -12.780 26.564 1.00 59.38 102 ARG A O 1
ATOM 797 N N . ASN A 1 103 ? 11.715 -13.718 25.305 1.00 64.38 103 ASN A N 1
ATOM 798 C CA . ASN A 1 103 ? 12.274 -14.678 26.258 1.00 64.38 103 ASN A CA 1
ATOM 799 C C . ASN A 1 103 ? 13.616 -14.243 26.901 1.00 64.38 103 ASN A C 1
ATOM 801 O O . ASN A 1 103 ? 14.306 -15.071 27.481 1.00 64.38 103 ASN A O 1
ATOM 805 N N . GLY A 1 104 ? 14.024 -12.974 26.798 1.00 53.38 104 GLY A N 1
ATOM 806 C CA . GLY A 1 104 ? 15.182 -12.427 27.521 1.00 53.38 104 GLY A CA 1
ATOM 807 C C . GLY A 1 104 ? 16.568 -12.777 26.966 1.00 53.38 104 GLY A C 1
ATOM 808 O O . GLY A 1 104 ? 17.562 -12.375 27.562 1.00 53.38 104 GLY A O 1
ATOM 809 N N . GLN A 1 105 ? 16.674 -13.472 25.832 1.00 48.22 105 GLN A N 1
ATOM 810 C CA . GLN A 1 105 ? 17.974 -13.747 25.213 1.00 48.22 105 GLN A CA 1
ATOM 811 C C . GLN A 1 105 ? 18.492 -12.511 24.466 1.00 48.22 105 GLN A C 1
ATOM 813 O O . GLN A 1 105 ? 17.870 -12.045 23.504 1.00 48.22 105 GLN A O 1
ATOM 818 N N . SER A 1 106 ? 19.619 -11.981 24.942 1.00 49.00 106 SER A N 1
ATOM 819 C CA . SER A 1 106 ? 20.445 -10.993 24.245 1.00 49.00 106 SER A CA 1
ATOM 820 C C . SER A 1 106 ? 21.232 -11.692 23.139 1.00 49.00 106 SER A C 1
ATOM 822 O O . SER A 1 106 ? 21.752 -12.784 23.349 1.00 49.00 106 SER A O 1
ATOM 824 N N . GLY A 1 107 ? 21.284 -11.078 21.956 1.00 51.47 107 GLY A N 1
ATOM 825 C CA . GLY A 1 107 ? 21.884 -11.657 20.756 1.00 51.47 107 GLY A CA 1
ATOM 826 C C . GLY A 1 107 ? 23.407 -11.732 20.810 1.00 51.47 107 GLY A C 1
ATOM 827 O O . GLY A 1 107 ? 24.077 -10.929 20.167 1.00 51.47 107 GLY A O 1
ATOM 828 N N . GLU A 1 108 ? 23.939 -12.721 21.521 1.00 45.62 108 GLU A N 1
ATOM 829 C CA . GLU A 1 108 ? 25.322 -13.153 21.372 1.00 45.62 108 GLU A CA 1
ATOM 830 C C . GLU A 1 108 ? 25.360 -14.608 20.882 1.00 45.62 108 GLU A C 1
ATOM 832 O O . GLU A 1 108 ? 24.756 -15.503 21.463 1.00 45.62 108 GLU A O 1
ATOM 837 N N . ILE A 1 109 ? 26.111 -14.792 19.793 1.00 44.97 109 ILE A N 1
ATOM 838 C CA . ILE A 1 109 ? 26.537 -16.042 19.149 1.00 44.97 109 ILE A CA 1
ATOM 839 C C . ILE A 1 109 ? 25.555 -16.682 18.147 1.00 44.97 109 ILE A C 1
ATOM 841 O O . ILE A 1 109 ? 24.719 -17.543 18.414 1.00 44.97 109 ILE A O 1
ATOM 845 N N . VAL A 1 110 ? 25.794 -16.278 16.898 1.00 51.56 110 VAL A N 1
ATOM 846 C CA . VAL A 1 110 ? 25.514 -16.990 15.649 1.00 51.56 110 VAL A CA 1
ATOM 847 C C . VAL A 1 110 ? 26.154 -18.385 15.706 1.00 51.56 110 VAL A C 1
ATOM 849 O O . VAL A 1 110 ? 27.337 -18.507 15.416 1.00 51.56 110 VAL A O 1
ATOM 852 N N . GLN A 1 111 ? 25.397 -19.418 16.094 1.00 49.34 111 GLN A N 1
ATOM 853 C CA . GLN A 1 111 ? 25.647 -20.832 15.731 1.00 49.34 111 GLN A CA 1
ATOM 854 C C . GLN A 1 111 ? 24.525 -21.812 16.145 1.00 49.34 111 GLN A C 1
ATOM 856 O O . GLN A 1 111 ? 24.518 -22.946 15.681 1.00 49.34 111 GLN A O 1
ATOM 861 N N . GLU A 1 112 ? 23.525 -21.396 16.932 1.00 46.41 112 GLU A N 1
ATOM 862 C CA . GLU A 1 112 ? 22.500 -22.314 17.476 1.00 46.41 112 GLU A CA 1
ATOM 863 C C . GLU A 1 112 ? 21.227 -22.501 16.617 1.00 46.41 112 GLU A C 1
ATOM 865 O O . GLU A 1 112 ? 20.376 -23.335 16.929 1.00 46.41 112 GLU A O 1
ATOM 870 N N . HIS A 1 113 ? 21.066 -21.760 15.513 1.00 45.97 113 HIS A N 1
ATOM 871 C CA . HIS A 1 113 ? 19.813 -21.789 14.736 1.00 45.97 113 HIS A CA 1
ATOM 872 C C . HIS A 1 113 ? 19.607 -23.059 13.898 1.00 45.97 113 HIS A C 1
ATOM 874 O O . HIS A 1 113 ? 18.469 -23.397 13.602 1.00 45.97 113 HIS A O 1
ATOM 880 N N . GLN A 1 114 ? 20.658 -23.817 13.565 1.00 49.19 114 GLN A N 1
ATOM 881 C CA . GLN A 1 114 ? 20.465 -25.089 12.853 1.00 49.19 114 GLN A CA 1
ATOM 882 C C . GLN A 1 114 ? 19.930 -26.198 13.773 1.00 49.19 114 GLN A C 1
ATOM 884 O O . GLN A 1 114 ? 19.212 -27.080 13.315 1.00 49.19 114 GLN A O 1
ATOM 889 N N . HIS A 1 115 ? 20.227 -26.147 15.076 1.00 49.28 115 HIS A N 1
ATOM 890 C CA . HIS A 1 115 ? 19.808 -27.190 16.014 1.00 49.28 115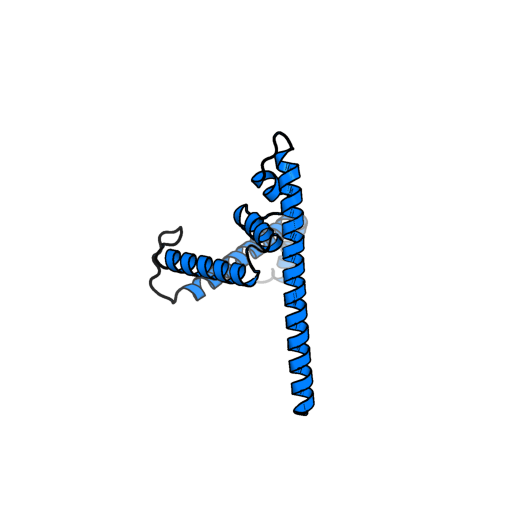 HIS A CA 1
ATOM 891 C C . HIS A 1 115 ? 18.377 -26.966 16.536 1.00 49.28 115 HIS A C 1
ATOM 893 O O . HIS A 1 115 ? 17.651 -27.926 16.785 1.00 49.28 115 HIS A O 1
ATOM 899 N N . SER A 1 116 ? 17.951 -25.704 16.665 1.00 54.59 116 SER A N 1
ATOM 900 C CA . SER A 1 116 ? 16.582 -25.322 17.046 1.00 54.59 116 SER A CA 1
ATOM 901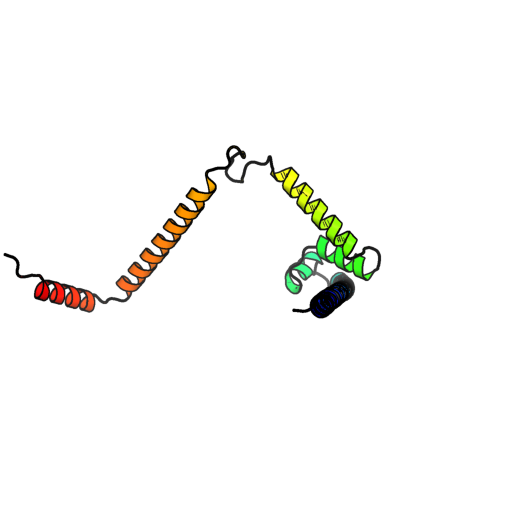 C C . SER A 1 116 ? 15.542 -25.809 16.035 1.00 54.59 116 SER A C 1
ATOM 903 O O . SER A 1 116 ? 14.555 -26.439 16.420 1.00 54.59 116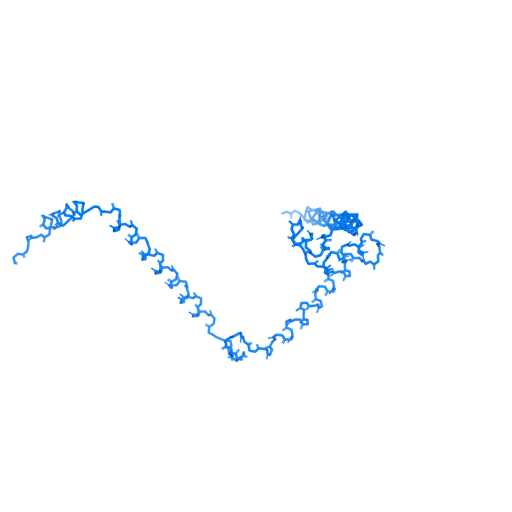 SER A O 1
ATOM 905 N N . ASP A 1 117 ? 15.787 -25.559 14.747 1.00 56.03 117 ASP A N 1
ATOM 906 C CA . ASP A 1 117 ? 14.825 -25.880 13.693 1.00 56.03 117 ASP A CA 1
ATOM 907 C C . ASP A 1 117 ? 14.661 -27.399 13.555 1.00 56.03 117 ASP A C 1
ATOM 909 O O . ASP A 1 117 ? 13.532 -27.888 13.579 1.00 56.03 117 ASP A O 1
ATOM 913 N N . LEU A 1 118 ? 15.762 -28.159 13.602 1.00 56.88 118 LEU A N 1
ATOM 914 C CA . LEU A 1 118 ? 15.736 -29.628 13.610 1.00 56.88 118 LEU A CA 1
ATOM 915 C C . LEU A 1 118 ? 15.004 -30.210 14.828 1.00 56.88 118 LEU A C 1
ATOM 917 O O . LEU A 1 118 ? 14.261 -31.180 14.696 1.00 56.88 118 LEU A O 1
ATOM 921 N N . VAL A 1 119 ? 15.176 -29.624 16.018 1.00 62.09 119 VAL A N 1
ATOM 922 C CA . VAL A 1 119 ? 14.477 -30.081 17.233 1.00 62.09 119 VAL A CA 1
ATOM 923 C C . VAL A 1 119 ? 12.986 -29.743 17.168 1.00 62.09 119 VAL A C 1
ATOM 925 O O . VAL A 1 119 ? 12.161 -30.540 17.615 1.00 62.09 119 VAL A O 1
ATOM 928 N N . SER A 1 120 ? 12.619 -28.593 16.602 1.00 64.12 120 SER A N 1
ATOM 929 C CA . SER A 1 120 ? 11.216 -28.209 16.413 1.00 64.12 120 SER A CA 1
ATOM 930 C C . SER A 1 120 ? 10.514 -29.094 15.379 1.00 64.12 120 SER A C 1
ATOM 932 O O . SER A 1 120 ? 9.406 -29.570 15.623 1.00 64.12 120 SER A O 1
ATOM 934 N N . GLU A 1 121 ? 11.194 -29.411 14.278 1.00 65.44 121 GLU A N 1
ATOM 935 C CA . GLU A 1 121 ? 10.687 -30.275 13.218 1.00 65.44 121 GLU A CA 1
ATOM 936 C C . GLU A 1 121 ? 10.572 -31.730 13.694 1.00 65.44 121 GLU A C 1
ATOM 938 O O . GLU A 1 121 ? 9.542 -32.367 13.473 1.00 65.44 121 GLU A O 1
ATOM 943 N N . ALA A 1 122 ? 11.547 -32.225 14.465 1.00 68.62 122 ALA A N 1
ATOM 944 C CA . ALA A 1 122 ? 11.476 -33.539 15.106 1.00 68.62 122 ALA A CA 1
ATOM 945 C C . ALA A 1 122 ? 10.324 -33.638 16.123 1.00 68.62 122 ALA A C 1
ATOM 947 O O . ALA A 1 122 ? 9.639 -34.661 16.179 1.00 68.62 122 ALA A O 1
ATOM 948 N N . ARG A 1 123 ? 10.065 -32.575 16.898 1.00 68.56 123 ARG A N 1
ATOM 949 C CA . ARG A 1 123 ? 8.920 -32.515 17.826 1.00 68.56 123 ARG A CA 1
ATOM 950 C C . ARG A 1 123 ? 7.592 -32.535 17.076 1.00 68.56 123 ARG A C 1
ATOM 952 O O . ARG A 1 123 ? 6.738 -33.356 17.389 1.00 68.56 123 ARG A O 1
ATOM 959 N N . HIS A 1 124 ? 7.447 -31.720 16.033 1.00 71.25 124 HIS A N 1
ATOM 960 C CA . HIS A 1 124 ? 6.239 -31.715 15.208 1.00 71.25 124 HIS A CA 1
ATOM 961 C C . HIS A 1 124 ? 6.013 -33.043 14.475 1.00 71.25 124 HIS A C 1
ATOM 963 O O . HIS A 1 124 ? 4.873 -33.501 14.380 1.00 71.25 124 HIS A O 1
ATOM 969 N N . ALA A 1 125 ? 7.077 -33.691 13.996 1.00 74.25 125 ALA A N 1
ATOM 970 C CA . ALA A 1 125 ? 6.999 -35.017 13.393 1.00 74.25 125 ALA A CA 1
ATOM 971 C C . ALA A 1 125 ? 6.563 -36.083 14.413 1.00 74.25 125 ALA A C 1
ATOM 973 O O . ALA A 1 125 ? 5.707 -36.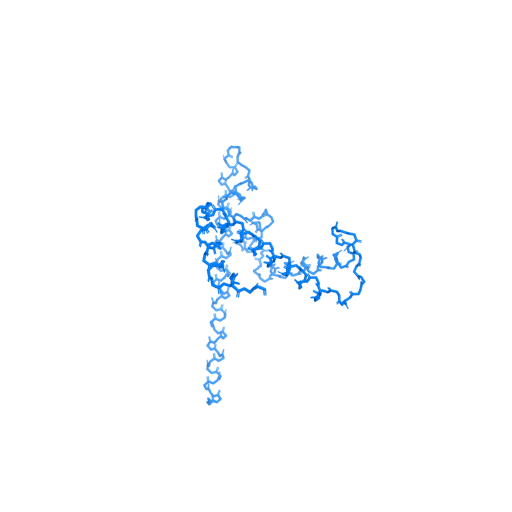913 14.100 1.00 74.25 125 ALA A O 1
ATOM 974 N N . SER A 1 126 ? 7.094 -36.027 15.638 1.00 77.44 126 SER A N 1
ATOM 975 C CA . SER A 1 126 ? 6.720 -36.922 16.738 1.00 77.44 126 SER A CA 1
ATOM 976 C C . SER A 1 126 ? 5.258 -36.743 17.154 1.00 77.44 126 SER A C 1
ATOM 978 O O . SER A 1 126 ? 4.526 -37.726 17.256 1.00 77.44 126 SER A O 1
ATOM 980 N N . ASP A 1 127 ? 4.799 -35.502 17.329 1.00 78.00 127 ASP A N 1
ATOM 981 C CA . ASP A 1 127 ? 3.413 -35.200 17.709 1.00 78.00 127 ASP A CA 1
ATOM 982 C C . ASP A 1 127 ? 2.424 -35.644 16.620 1.00 78.00 127 ASP A C 1
ATOM 984 O O . ASP A 1 127 ? 1.358 -36.190 16.911 1.00 78.00 127 ASP A O 1
ATOM 988 N N . ASN A 1 128 ? 2.797 -35.473 15.346 1.00 79.00 128 ASN A N 1
ATOM 989 C CA . ASN A 1 128 ? 2.001 -35.934 14.211 1.00 79.00 128 ASN A CA 1
ATOM 990 C C . ASN A 1 128 ? 1.925 -37.468 14.162 1.00 79.00 128 ASN A C 1
ATOM 992 O O . ASN A 1 128 ? 0.841 -38.029 13.993 1.00 79.00 128 ASN A O 1
ATOM 996 N N . LEU A 1 129 ? 3.051 -38.160 14.370 1.00 76.81 129 LEU A N 1
ATOM 997 C CA . LEU A 1 129 ? 3.078 -39.619 14.451 1.00 76.81 129 LEU A CA 1
ATOM 998 C C . LEU A 1 129 ? 2.212 -40.124 15.610 1.00 76.81 129 LEU A C 1
ATOM 1000 O O . LEU A 1 129 ? 1.423 -41.049 15.424 1.00 76.81 129 LEU A O 1
ATOM 1004 N N . HIS A 1 130 ? 2.302 -39.487 16.778 1.00 79.31 130 HIS A N 1
ATOM 1005 C CA . HIS A 1 130 ? 1.534 -39.879 17.952 1.00 79.31 130 HIS A CA 1
ATOM 1006 C C . HIS A 1 130 ? 0.028 -39.673 17.746 1.00 79.31 130 HIS A C 1
ATOM 1008 O O . HIS A 1 130 ? -0.755 -40.583 18.009 1.00 79.31 130 HIS A O 1
ATOM 1014 N N . ALA A 1 131 ? -0.379 -38.542 17.161 1.00 76.12 131 ALA A N 1
ATOM 1015 C CA . ALA A 1 131 ? -1.773 -38.282 16.807 1.00 76.12 131 ALA A CA 1
ATOM 1016 C C . ALA A 1 131 ? -2.315 -39.282 15.768 1.00 76.12 131 ALA A C 1
ATOM 1018 O O . ALA A 1 131 ? -3.473 -39.700 15.846 1.00 76.12 131 ALA A O 1
ATOM 1019 N N . ARG A 1 132 ? -1.484 -39.700 14.804 1.00 76.31 132 ARG A N 1
ATOM 1020 C CA . ARG A 1 132 ? -1.850 -40.733 13.822 1.00 76.31 132 ARG A CA 1
ATOM 1021 C C . ARG A 1 132 ? -2.003 -42.105 14.473 1.00 76.31 132 ARG A C 1
ATOM 1023 O O . ARG A 1 132 ? -2.960 -42.801 14.149 1.00 76.31 132 ARG A O 1
ATOM 1030 N N . LEU A 1 133 ? -1.117 -42.473 15.399 1.00 75.38 133 LEU A N 1
ATOM 1031 C CA . LEU A 1 133 ? -1.219 -43.724 16.156 1.00 75.38 133 LEU A CA 1
ATOM 1032 C C . LEU A 1 133 ? -2.463 -43.740 17.051 1.00 75.38 133 LEU A C 1
ATOM 1034 O O . LEU A 1 133 ? -3.223 -44.700 17.005 1.00 75.38 133 LEU A O 1
ATOM 1038 N N . GLU A 1 134 ? -2.737 -42.654 17.773 1.00 77.75 134 GLU A N 1
ATOM 1039 C CA . GLU A 1 134 ? -3.965 -42.467 18.559 1.00 77.75 134 GLU A CA 1
ATOM 1040 C C . GLU A 1 134 ? -5.230 -42.613 17.700 1.00 77.75 134 GLU A C 1
ATOM 1042 O O . GLU A 1 134 ? -6.195 -43.264 18.100 1.00 77.75 134 GLU A O 1
ATOM 1047 N N . ALA A 1 135 ? -5.236 -42.038 16.494 1.00 75.88 135 ALA A N 1
ATOM 1048 C CA . ALA A 1 135 ? -6.363 -42.148 15.572 1.00 75.88 135 ALA A CA 1
ATOM 1049 C C . ALA A 1 135 ? -6.544 -43.570 15.014 1.00 75.88 135 ALA A C 1
ATOM 1051 O O . ALA A 1 135 ? -7.677 -43.984 14.773 1.00 75.88 135 ALA A O 1
ATOM 1052 N N . ILE A 1 136 ? -5.452 -44.314 14.810 1.00 73.19 136 ILE A N 1
ATOM 1053 C CA . ILE A 1 136 ? -5.489 -45.725 14.402 1.00 73.19 136 ILE A CA 1
ATOM 1054 C C . ILE A 1 136 ? -6.016 -46.584 15.555 1.00 73.19 136 ILE A C 1
ATOM 1056 O O . ILE A 1 136 ? -6.954 -47.348 15.353 1.00 73.19 136 ILE A O 1
ATOM 1060 N N . ILE A 1 137 ? -5.496 -46.392 16.770 1.00 69.19 137 ILE A N 1
ATOM 1061 C CA . ILE A 1 137 ? -5.925 -47.116 17.973 1.00 69.19 137 ILE A CA 1
ATOM 1062 C C . ILE A 1 137 ? -7.413 -46.871 18.258 1.00 69.19 137 ILE A C 1
ATOM 1064 O O . ILE A 1 137 ? -8.138 -47.813 18.545 1.00 69.19 137 ILE A O 1
ATOM 1068 N N . LYS A 1 138 ? -7.908 -45.637 18.097 1.00 71.06 138 LYS A N 1
ATOM 1069 C CA . LYS A 1 138 ? -9.338 -45.316 18.278 1.00 71.06 138 LYS A CA 1
ATOM 1070 C C . LYS A 1 138 ? -10.255 -45.881 17.191 1.00 71.06 138 LYS A C 1
ATOM 1072 O O . LYS A 1 138 ? -11.462 -45.947 17.405 1.00 71.06 138 LYS A O 1
ATOM 1077 N N . ARG A 1 139 ? -9.716 -46.224 16.017 1.00 66.38 139 ARG A N 1
ATOM 1078 C CA . ARG A 1 139 ? -10.472 -46.818 14.899 1.00 66.38 139 ARG A CA 1
ATOM 1079 C C . ARG A 1 139 ? -10.443 -48.341 14.900 1.00 66.38 139 ARG A C 1
ATOM 1081 O O . ARG A 1 139 ? -11.296 -48.939 14.254 1.00 66.38 139 ARG A O 1
ATOM 1088 N N . LEU A 1 140 ? -9.489 -48.942 15.602 1.00 64.69 140 LEU A N 1
ATOM 1089 C CA . LEU A 1 140 ? -9.420 -50.380 15.798 1.00 64.69 140 LEU A CA 1
ATOM 1090 C C . LEU A 1 140 ? -10.370 -50.761 16.933 1.00 64.69 140 LEU A C 1
ATOM 1092 O O . LEU A 1 140 ? -10.232 -50.306 18.067 1.00 64.69 140 LEU A O 1
ATOM 1096 N N . THR A 1 141 ? -11.365 -51.585 16.624 1.00 66.19 141 THR A N 1
ATOM 1097 C CA . THR A 1 141 ? -12.203 -52.203 17.652 1.00 66.19 141 THR A CA 1
ATOM 1098 C C . THR A 1 141 ? -11.395 -53.275 18.387 1.00 66.19 141 THR A C 1
ATOM 1100 O O . THR A 1 141 ? -10.461 -53.852 17.826 1.00 66.19 141 THR A O 1
ATOM 1103 N N . ASN A 1 142 ? -11.762 -53.585 19.636 1.00 63.69 142 ASN A N 1
ATOM 1104 C CA . ASN A 1 142 ? -11.112 -54.660 20.401 1.00 63.69 142 ASN A CA 1
ATOM 1105 C C . ASN A 1 142 ? -11.093 -55.997 19.631 1.00 63.69 142 ASN A C 1
ATOM 1107 O O . ASN A 1 142 ? -10.137 -56.752 19.752 1.00 63.69 142 ASN A O 1
ATOM 1111 N N . GLU A 1 143 ? -12.090 -56.252 18.778 1.00 61.12 143 GLU A N 1
ATOM 1112 C CA . GLU A 1 143 ? -12.146 -57.434 17.905 1.00 61.12 143 GLU A CA 1
ATOM 1113 C C . GLU A 1 143 ? -11.046 -57.453 16.830 1.00 61.12 143 GLU A C 1
ATOM 1115 O O . GLU A 1 143 ? -10.478 -58.507 16.560 1.00 61.12 143 GLU A O 1
ATOM 1120 N N . GLN A 1 144 ? -10.692 -56.305 16.242 1.00 68.38 144 GLN A N 1
ATOM 1121 C CA . GLN A 1 144 ? -9.618 -56.218 15.242 1.00 68.38 144 GLN A CA 1
ATOM 1122 C C . GLN A 1 144 ? -8.226 -56.315 15.878 1.00 68.38 144 GLN A C 1
ATOM 1124 O O . GLN A 1 144 ? -7.316 -56.886 15.280 1.00 68.38 144 GLN A O 1
ATOM 1129 N N . LEU A 1 145 ? -8.061 -55.791 17.099 1.00 66.94 145 LEU A N 1
ATOM 1130 C CA . LEU A 1 145 ? -6.832 -55.970 17.881 1.00 66.94 145 LEU A CA 1
ATOM 1131 C C . LEU A 1 145 ? -6.648 -57.431 18.303 1.00 66.94 145 LEU A C 1
ATOM 1133 O O . LEU A 1 145 ? -5.530 -57.939 18.245 1.00 66.94 145 LEU A O 1
ATOM 1137 N N . GLN A 1 146 ? -7.738 -58.113 18.664 1.00 68.19 146 GLN A N 1
ATOM 1138 C CA . GLN A 1 146 ? -7.703 -59.530 19.010 1.00 68.19 146 GLN A CA 1
ATOM 1139 C C . GLN A 1 146 ? -7.374 -60.399 17.787 1.00 68.19 146 GLN A C 1
ATOM 1141 O O . GLN A 1 146 ? -6.466 -61.213 17.867 1.00 68.19 146 GLN A O 1
ATOM 1146 N N . GLN A 1 147 ? -7.991 -60.143 16.625 1.00 74.62 147 GLN A N 1
ATOM 1147 C CA . GLN A 1 147 ? -7.648 -60.835 15.372 1.00 74.62 147 GLN A CA 1
ATOM 1148 C C . GLN A 1 147 ? -6.181 -60.637 14.957 1.00 74.62 147 GLN A C 1
ATOM 1150 O O . GLN A 1 147 ? -5.557 -61.559 14.438 1.00 74.62 147 GLN A O 1
ATOM 1155 N N . ALA A 1 148 ? -5.609 -59.451 15.191 1.00 71.38 148 ALA A N 1
ATOM 1156 C CA . ALA A 1 148 ? -4.197 -59.190 14.916 1.00 71.38 148 ALA A CA 1
ATOM 1157 C C . ALA A 1 148 ? -3.260 -59.918 15.899 1.00 71.38 148 ALA A C 1
ATOM 1159 O O . ALA A 1 148 ? -2.220 -60.425 15.480 1.00 71.38 148 ALA A O 1
ATOM 1160 N N . LEU A 1 149 ? -3.620 -59.993 17.185 1.00 73.56 149 LEU A N 1
ATOM 1161 C CA . LEU A 1 149 ? -2.876 -60.761 18.191 1.00 73.56 149 LEU A CA 1
ATOM 1162 C C . LEU A 1 149 ? -2.936 -62.267 17.918 1.00 73.56 149 LEU A C 1
ATOM 1164 O O . LEU A 1 149 ? -1.908 -62.936 18.003 1.00 73.56 149 LEU A O 1
ATOM 1168 N N . ASP A 1 150 ? -4.105 -62.781 17.539 1.00 78.62 150 ASP A N 1
ATOM 1169 C CA . ASP A 1 150 ? -4.295 -64.189 17.192 1.00 78.62 150 ASP A CA 1
ATOM 1170 C C . ASP A 1 150 ? -3.467 -64.552 15.944 1.00 78.62 150 ASP A C 1
ATOM 1172 O O . ASP A 1 150 ? -2.746 -65.547 15.955 1.00 78.62 150 ASP A O 1
ATOM 1176 N N . TYR A 1 151 ? -3.440 -63.683 14.924 1.00 77.94 151 TYR A N 1
ATOM 1177 C CA . TYR A 1 151 ? -2.597 -63.856 13.734 1.00 77.94 151 TYR A CA 1
ATOM 1178 C C . TYR A 1 151 ? -1.091 -63.829 14.050 1.00 77.94 151 TYR A C 1
ATOM 1180 O O . TYR A 1 151 ? -0.324 -64.614 13.499 1.00 77.94 151 TYR A O 1
ATOM 1188 N N . ILE A 1 152 ? -0.636 -62.938 14.937 1.00 80.31 152 ILE A N 1
ATOM 1189 C CA . ILE A 1 152 ? 0.781 -62.872 15.335 1.00 80.31 152 ILE A CA 1
ATOM 1190 C C . ILE A 1 152 ? 1.187 -64.130 16.111 1.00 80.31 152 ILE A C 1
ATOM 1192 O O . ILE A 1 152 ? 2.263 -64.674 15.859 1.00 80.31 152 ILE A O 1
ATOM 1196 N N . ASN A 1 153 ? 0.330 -64.617 17.009 1.00 77.75 153 ASN A N 1
ATOM 1197 C CA . ASN A 1 153 ? 0.571 -65.862 17.733 1.00 77.75 153 ASN A CA 1
ATOM 1198 C C . ASN A 1 153 ? 0.545 -67.085 16.802 1.00 77.75 153 ASN A C 1
ATOM 1200 O O . ASN A 1 153 ? 1.349 -67.989 16.988 1.00 77.75 153 ASN A O 1
ATOM 1204 N N . GLU A 1 154 ? -0.289 -67.109 15.760 1.00 76.00 154 GLU A N 1
ATOM 1205 C CA . GLU A 1 154 ? -0.251 -68.178 14.749 1.00 76.00 154 GLU A CA 1
ATOM 1206 C C . GLU A 1 154 ? 0.994 -68.122 13.852 1.00 76.00 154 GLU A C 1
ATOM 1208 O O . GLU A 1 154 ? 1.503 -69.161 13.442 1.00 76.00 154 GLU A O 1
ATOM 1213 N N . GLN A 1 155 ? 1.496 -66.929 13.517 1.00 72.75 155 GLN A N 1
ATOM 1214 C CA . GLN A 1 155 ? 2.641 -66.780 12.609 1.00 72.75 155 GLN A CA 1
ATOM 1215 C C . GLN A 1 155 ? 4.004 -66.895 13.306 1.00 72.75 155 GLN A C 1
ATOM 1217 O O . GLN A 1 155 ? 4.984 -67.263 12.659 1.00 72.75 155 GLN A O 1
ATOM 1222 N N . PHE A 1 156 ? 4.089 -66.567 14.599 1.00 71.75 156 PHE A N 1
ATOM 1223 C CA . PHE A 1 156 ? 5.360 -66.483 15.332 1.00 71.75 156 PHE A CA 1
ATOM 1224 C C . PHE A 1 156 ? 5.345 -67.170 16.709 1.00 71.75 156 PHE A C 1
ATOM 1226 O O . PHE A 1 156 ? 6.349 -67.109 17.416 1.00 71.75 156 PHE A O 1
ATOM 1233 N N . GLY A 1 157 ? 4.237 -67.802 17.113 1.00 60.88 157 GLY A N 1
ATOM 1234 C CA . GLY A 1 157 ? 4.067 -68.399 18.445 1.00 60.88 157 GLY A CA 1
ATOM 1235 C C . GLY A 1 157 ? 4.682 -69.785 18.645 1.00 60.88 157 GLY A C 1
ATOM 1236 O O . GLY A 1 157 ? 4.723 -70.248 19.781 1.00 60.88 157 GLY A O 1
ATOM 1237 N N . ASP A 1 158 ? 5.221 -70.421 17.602 1.00 57.62 158 ASP A N 1
ATOM 1238 C CA . ASP A 1 158 ? 6.006 -71.652 17.744 1.00 57.62 158 ASP A CA 1
ATOM 1239 C C . ASP A 1 158 ? 7.509 -71.341 17.784 1.00 57.62 158 ASP A C 1
ATOM 1241 O O . ASP A 1 158 ? 8.257 -71.537 16.826 1.00 57.62 158 ASP A O 1
ATOM 1245 N N . ALA A 1 159 ? 7.957 -70.876 18.946 1.00 54.16 159 ALA A N 1
ATOM 1246 C CA . ALA A 1 159 ? 9.318 -71.087 19.418 1.00 54.16 159 ALA A CA 1
ATOM 1247 C C . ALA A 1 159 ? 9.235 -71.507 20.891 1.00 54.16 159 ALA A C 1
ATOM 1249 O O . ALA A 1 159 ? 9.064 -70.668 21.777 1.00 54.16 159 ALA A O 1
ATOM 1250 N N . GLN A 1 160 ? 9.277 -72.826 21.113 1.00 53.84 160 GLN A N 1
ATOM 1251 C CA . GLN A 1 160 ? 9.591 -73.422 22.415 1.00 53.84 160 GLN A CA 1
ATOM 1252 C C . GLN A 1 160 ? 10.953 -72.949 22.928 1.00 53.84 160 GLN A C 1
ATOM 1254 O O . GLN A 1 160 ? 11.869 -72.777 22.089 1.00 53.84 160 GLN A O 1
#

Sequence (160 aa):
MPLEQIGAQARAHIIKGDQAMDKAEQHYLSAGLYLKEALEKVSRTKGLSWPAWLAQNVSIGKSRSYELMAIANGRKTAEEMKADAAARQSAHREKNKNRPSRNGQSGEIVQEHQHSDLVSEARHASDNLHARLEAIIKRLTNEQLQQALDYINEQFGDAQ